Protein AF-A0A6V8DB66-F1 (afdb_monomer_lite)

Sequence (80 aa):
MAWLAEGSSAMVVTPIVSGSIVLLISAFVDPLFGLGPLLGVFLLCASAWLLLRFRDPPRRIPQDPGVLVAPIDGTVLHVC

Radius of gyration: 19.69 Å; chains: 1; bounding box: 51×15×57 Å

pLDDT: mean 88.58, std 9.09, range [50.03, 97.44]

Foldseek 3Di:
DPQFAPPLPCVLVVLLVVLVVLCVCCVPPNCPVVVSPVSSVVSNVVSVVSSVVGGDDDDDFDPDPPDDDDPDDDDDPDDD

Structure (mmCIF, N/CA/C/O backbone):
data_AF-A0A6V8DB66-F1
#
_entry.id   AF-A0A6V8DB66-F1
#
loop_
_atom_site.group_PDB
_atom_site.id
_atom_site.type_symbol
_atom_site.label_atom_id
_atom_site.label_alt_id
_atom_site.label_comp_id
_atom_site.label_asym_id
_atom_site.label_entity_id
_atom_site.label_seq_id
_atom_site.pdbx_PDB_ins_code
_atom_site.Cartn_x
_atom_site.Cartn_y
_atom_site.Cartn_z
_atom_site.occupancy
_atom_site.B_iso_or_equiv
_atom_site.auth_seq_id
_atom_site.auth_comp_id
_atom_site.auth_asym_id
_atom_site.auth_atom_id
_atom_site.pdbx_PDB_model_num
ATOM 1 N N . MET A 1 1 ? -18.197 -3.881 -1.048 1.00 50.03 1 MET A N 1
ATOM 2 C CA . MET A 1 1 ? -17.221 -4.425 -0.082 1.00 50.03 1 MET A CA 1
ATOM 3 C C . MET A 1 1 ? -16.017 -3.501 -0.085 1.00 50.03 1 MET A C 1
ATOM 5 O O . MET A 1 1 ? -15.208 -3.587 -1.000 1.00 50.03 1 MET A O 1
ATOM 9 N N . ALA A 1 2 ? -15.952 -2.548 0.843 1.00 61.16 2 ALA A N 1
ATOM 10 C CA . ALA A 1 2 ? -14.784 -1.685 0.964 1.00 61.16 2 ALA A CA 1
ATOM 11 C C . ALA A 1 2 ? -13.691 -2.491 1.678 1.00 61.16 2 ALA A C 1
ATOM 13 O O . ALA A 1 2 ? -13.811 -2.794 2.855 1.00 61.16 2 ALA A O 1
ATOM 14 N N . TRP A 1 3 ? -12.680 -2.941 0.932 1.00 69.94 3 TRP A N 1
ATOM 15 C CA . TRP A 1 3 ? -11.538 -3.689 1.487 1.00 69.94 3 TRP A CA 1
ATOM 16 C C . TRP A 1 3 ? -10.553 -2.773 2.238 1.00 69.94 3 TRP A C 1
ATOM 18 O O . TRP A 1 3 ? -9.644 -3.231 2.929 1.00 69.94 3 TRP A O 1
ATOM 28 N N . LEU A 1 4 ? -10.739 -1.466 2.066 1.00 78.69 4 LEU A N 1
ATOM 29 C CA . LEU A 1 4 ? -9.943 -0.387 2.619 1.00 78.69 4 LEU A CA 1
ATOM 30 C C . LEU A 1 4 ? -10.862 0.595 3.335 1.00 78.69 4 LEU A C 1
ATOM 32 O O . LEU A 1 4 ? -12.000 0.792 2.903 1.00 78.69 4 LEU A O 1
ATOM 36 N N . ALA A 1 5 ? -10.333 1.229 4.378 1.00 80.06 5 ALA A N 1
ATOM 37 C CA . ALA A 1 5 ? -11.002 2.286 5.115 1.00 80.06 5 ALA A CA 1
ATOM 38 C C . ALA A 1 5 ? -11.499 3.378 4.159 1.00 80.06 5 ALA A C 1
ATOM 40 O O . ALA A 1 5 ? -10.848 3.703 3.156 1.00 80.06 5 ALA A O 1
ATOM 41 N N . GLU A 1 6 ? -12.658 3.946 4.461 1.00 78.44 6 GLU A N 1
ATOM 42 C CA . GLU A 1 6 ? -13.293 4.940 3.605 1.00 78.44 6 GLU A CA 1
ATOM 43 C C . GLU A 1 6 ? -12.352 6.137 3.360 1.00 78.44 6 GLU A C 1
ATOM 45 O O . GLU A 1 6 ? -11.699 6.637 4.274 1.00 78.44 6 GLU A O 1
ATOM 50 N N . GLY A 1 7 ? -12.192 6.542 2.095 1.00 80.56 7 GLY A N 1
ATOM 51 C CA . GLY A 1 7 ? -11.272 7.619 1.696 1.00 80.56 7 GLY A CA 1
ATOM 52 C C . GLY A 1 7 ? -9.779 7.254 1.620 1.00 80.56 7 GLY A C 1
ATOM 53 O O . GLY A 1 7 ? -8.991 8.053 1.120 1.00 80.56 7 GLY A O 1
ATOM 54 N N . SER A 1 8 ? -9.364 6.051 2.033 1.00 84.19 8 SER A N 1
ATOM 55 C CA . SER A 1 8 ? -7.943 5.647 2.027 1.00 84.19 8 SER A CA 1
ATOM 56 C C . SER A 1 8 ? -7.453 5.022 0.711 1.00 84.19 8 SER A C 1
ATOM 58 O O . SER A 1 8 ? -6.249 4.858 0.504 1.00 84.19 8 SER A O 1
ATOM 60 N N . SER A 1 9 ? -8.362 4.699 -0.215 1.00 87.56 9 SER A N 1
ATOM 61 C CA . SER A 1 9 ? -8.040 3.987 -1.461 1.00 87.56 9 SER A CA 1
ATOM 62 C C . SER A 1 9 ? -7.014 4.722 -2.325 1.00 87.56 9 SER A C 1
ATOM 64 O O . SER A 1 9 ? -6.062 4.108 -2.805 1.00 87.56 9 SER A O 1
ATOM 66 N N . ALA A 1 10 ? -7.146 6.042 -2.470 1.00 88.62 10 ALA A N 1
ATOM 67 C CA . ALA A 1 10 ? -6.213 6.856 -3.245 1.00 88.62 10 ALA A CA 1
ATOM 68 C C . ALA A 1 10 ? -4.790 6.824 -2.661 1.00 88.62 10 ALA A C 1
ATOM 70 O O . ALA A 1 10 ? -3.818 6.760 -3.417 1.00 88.62 10 ALA A O 1
ATOM 71 N N . MET A 1 11 ? -4.658 6.801 -1.329 1.00 89.00 11 MET A N 1
ATOM 72 C CA . MET A 1 11 ? -3.357 6.747 -0.651 1.00 89.00 11 MET A CA 1
ATOM 73 C C . MET A 1 11 ? -2.624 5.431 -0.916 1.00 89.00 11 MET A C 1
ATOM 75 O O . MET A 1 11 ? -1.399 5.416 -0.945 1.00 89.00 11 MET A O 1
ATOM 79 N N . VAL A 1 12 ? -3.361 4.340 -1.134 1.00 91.12 12 VAL A N 1
ATOM 80 C CA . VAL A 1 12 ? -2.796 3.019 -1.427 1.00 91.12 12 VAL A CA 1
ATOM 81 C C . VAL A 1 12 ? -2.526 2.833 -2.919 1.00 91.12 12 VAL A C 1
ATOM 83 O O . VAL A 1 12 ? -1.465 2.354 -3.304 1.00 91.12 12 VAL A O 1
ATOM 86 N N . VAL A 1 13 ? -3.474 3.211 -3.777 1.00 92.62 13 VAL A N 1
ATOM 87 C CA . VAL A 1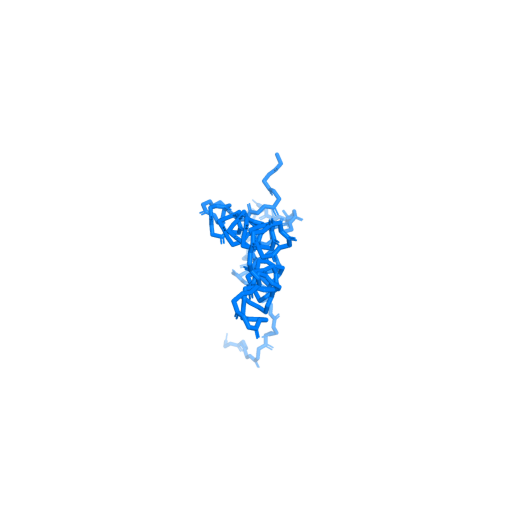 13 ? -3.380 2.969 -5.225 1.00 92.62 13 VAL A CA 1
ATOM 88 C C . VAL A 1 13 ? -2.290 3.827 -5.866 1.00 92.62 13 VAL A C 1
ATOM 90 O O . VAL A 1 13 ? -1.572 3.344 -6.738 1.00 92.62 13 VAL A 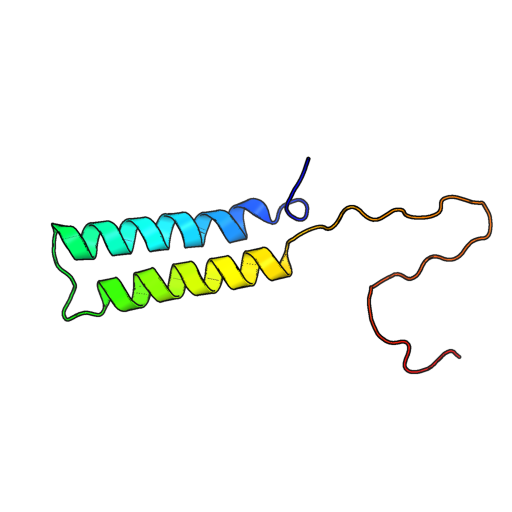O 1
ATOM 93 N N . THR A 1 14 ? -2.114 5.069 -5.410 1.00 93.62 14 THR A N 1
ATOM 94 C CA . THR A 1 14 ? -1.101 5.985 -5.956 1.00 93.62 14 THR A CA 1
ATOM 95 C C . THR A 1 14 ? 0.318 5.396 -5.920 1.00 93.62 14 THR A C 1
ATOM 97 O O . THR A 1 14 ? 0.936 5.338 -6.983 1.00 93.62 14 THR A O 1
ATOM 100 N N . PRO A 1 15 ? 0.848 4.909 -4.776 1.00 95.38 15 PRO A N 1
ATOM 101 C CA . PRO A 1 15 ? 2.174 4.291 -4.728 1.00 95.38 15 PRO A CA 1
ATOM 102 C C . PRO A 1 15 ? 2.268 2.953 -5.479 1.00 95.38 15 PRO A C 1
ATOM 104 O O . PRO A 1 15 ? 3.333 2.644 -6.007 1.00 95.38 15 PRO A O 1
ATOM 107 N N . ILE A 1 16 ? 1.177 2.181 -5.594 1.00 96.25 16 ILE A N 1
ATOM 108 C CA . ILE A 1 16 ? 1.157 0.962 -6.431 1.00 96.25 16 ILE A CA 1
ATOM 109 C C . ILE A 1 16 ? 1.391 1.330 -7.896 1.00 96.25 16 ILE A C 1
ATOM 111 O O . ILE A 1 16 ? 2.254 0.756 -8.565 1.00 96.25 16 ILE A O 1
ATOM 115 N N . VAL A 1 17 ? 0.615 2.293 -8.397 1.00 97.38 17 VAL A N 1
ATOM 116 C CA . VAL A 1 17 ? 0.667 2.724 -9.795 1.00 97.38 17 VAL A CA 1
ATOM 117 C C . VAL A 1 17 ? 2.002 3.399 -10.090 1.00 97.38 17 VAL A C 1
ATOM 119 O O . VAL A 1 17 ? 2.661 3.030 -11.060 1.00 97.38 17 VAL A O 1
ATOM 122 N N . SER A 1 18 ? 2.445 4.334 -9.244 1.00 96.38 18 SER A N 1
ATOM 123 C CA . SER A 1 18 ? 3.716 5.030 -9.454 1.00 96.38 18 SER A CA 1
ATOM 124 C C . SER A 1 18 ? 4.911 4.080 -9.366 1.00 96.38 18 SER A C 1
ATOM 126 O O . SER A 1 18 ? 5.769 4.123 -10.244 1.00 96.38 18 SER A O 1
ATOM 128 N N . GLY A 1 19 ? 4.939 3.165 -8.390 1.00 96.50 19 GLY A N 1
ATOM 129 C CA . GLY A 1 19 ? 5.983 2.147 -8.273 1.00 96.50 19 GLY A CA 1
ATOM 130 C C . GLY A 1 19 ? 6.051 1.247 -9.505 1.00 96.50 19 GLY A C 1
ATOM 131 O O . GLY A 1 19 ? 7.127 1.045 -10.064 1.00 96.50 19 GLY A O 1
ATOM 132 N N . SER A 1 20 ? 4.896 0.788 -9.995 1.00 97.31 20 SER A N 1
ATOM 133 C CA . SER A 1 20 ? 4.809 -0.035 -11.208 1.00 97.31 20 SER A CA 1
ATOM 134 C C . SER A 1 20 ? 5.313 0.709 -12.449 1.00 97.31 20 SER A C 1
ATOM 136 O O . SER A 1 20 ? 6.096 0.158 -13.218 1.00 97.31 20 SER A O 1
ATOM 138 N N . ILE A 1 21 ? 4.917 1.974 -12.633 1.00 97.44 21 ILE A N 1
ATOM 139 C CA . ILE A 1 21 ? 5.368 2.802 -13.762 1.00 97.44 21 ILE A CA 1
ATOM 140 C C . ILE A 1 21 ? 6.883 3.016 -13.710 1.00 97.44 21 ILE A C 1
ATOM 142 O O . ILE A 1 21 ? 7.558 2.842 -14.723 1.00 97.44 21 ILE A O 1
ATOM 146 N N . VAL A 1 22 ? 7.432 3.349 -12.539 1.00 96.75 22 VAL A N 1
ATOM 147 C CA . VAL A 1 22 ? 8.877 3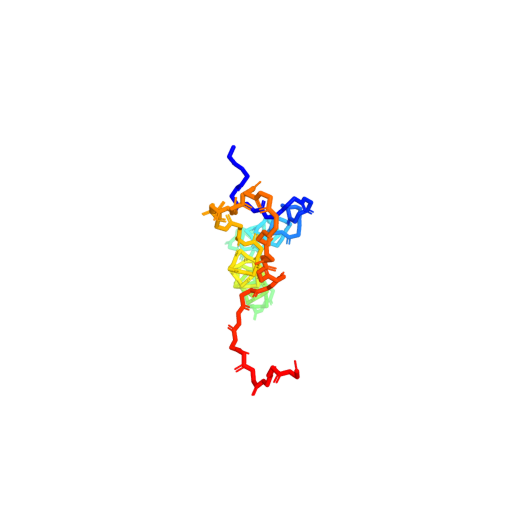.551 -12.365 1.00 96.75 22 VAL A CA 1
ATOM 148 C C . VAL A 1 22 ? 9.651 2.275 -12.701 1.00 96.75 22 VAL A C 1
ATOM 150 O O . VAL A 1 22 ? 10.669 2.354 -13.390 1.00 96.75 22 VAL A O 1
ATOM 153 N N . LEU A 1 23 ? 9.163 1.099 -12.290 1.00 97.06 23 LEU A N 1
ATOM 154 C CA . LEU A 1 23 ? 9.786 -0.181 -12.642 1.00 97.06 23 LEU A CA 1
ATOM 155 C C . LEU A 1 23 ? 9.743 -0.457 -14.146 1.00 97.06 23 LEU A C 1
ATOM 157 O O . LEU A 1 23 ? 10.751 -0.877 -14.708 1.00 97.06 23 LEU A O 1
ATOM 161 N N . LEU A 1 24 ? 8.614 -0.188 -14.805 1.00 97.31 24 LEU A N 1
ATOM 162 C CA . LEU A 1 24 ? 8.487 -0.364 -16.253 1.00 97.31 24 LEU A CA 1
ATOM 163 C C . LEU A 1 24 ? 9.446 0.561 -17.013 1.00 97.31 24 LEU A C 1
ATOM 165 O O . LEU A 1 24 ? 10.184 0.098 -17.876 1.00 97.31 24 LEU A O 1
ATOM 169 N N . ILE A 1 25 ? 9.503 1.847 -16.658 1.00 96.31 25 ILE A N 1
ATOM 170 C CA . ILE A 1 25 ? 10.445 2.794 -17.276 1.00 96.31 25 ILE A CA 1
ATOM 171 C C . ILE A 1 25 ? 11.889 2.340 -17.040 1.00 96.31 25 ILE A C 1
ATOM 173 O O . ILE A 1 25 ? 12.691 2.325 -17.969 1.00 96.31 25 ILE A O 1
ATOM 177 N N . SER A 1 26 ? 12.209 1.900 -15.824 1.00 94.81 26 SER A N 1
ATOM 178 C CA . SER A 1 26 ? 13.553 1.425 -15.485 1.00 94.81 26 SER A CA 1
ATOM 179 C C . SER A 1 26 ? 13.963 0.173 -16.262 1.00 94.81 26 SER A C 1
ATOM 181 O O . SER A 1 26 ? 15.138 0.003 -16.572 1.00 94.81 26 SER A O 1
ATOM 183 N N . ALA A 1 27 ? 13.008 -0.714 -16.557 1.00 95.19 27 ALA A N 1
ATOM 184 C CA . ALA A 1 27 ? 13.255 -1.964 -17.267 1.00 95.19 27 ALA A CA 1
ATOM 185 C C . ALA A 1 27 ? 13.384 -1.780 -18.788 1.00 95.19 27 ALA A C 1
ATOM 187 O O . ALA A 1 27 ? 14.144 -2.509 -19.419 1.00 95.19 27 ALA A O 1
ATOM 188 N N . PHE A 1 28 ? 12.639 -0.834 -19.373 1.00 97.06 28 PHE A N 1
ATOM 189 C CA . PHE A 1 28 ? 12.542 -0.675 -20.830 1.00 97.06 28 PHE A CA 1
ATOM 190 C C . PHE A 1 28 ? 13.244 0.567 -21.391 1.00 97.06 28 PHE A C 1
ATOM 192 O O . PHE A 1 28 ? 13.461 0.627 -22.599 1.00 97.06 28 PHE A O 1
ATOM 199 N N . VAL A 1 29 ? 13.576 1.555 -20.556 1.00 95.44 29 VAL A N 1
ATOM 200 C CA . VAL A 1 29 ? 14.170 2.829 -20.992 1.00 95.44 29 VAL A CA 1
ATOM 201 C C . VAL A 1 29 ? 15.572 2.998 -20.415 1.00 95.44 29 VAL A C 1
ATOM 203 O O . VAL A 1 29 ? 16.547 2.865 -21.147 1.00 95.44 29 VAL A O 1
ATOM 206 N N . ASP A 1 30 ? 15.679 3.285 -19.117 1.00 92.12 30 ASP A N 1
ATOM 207 C CA . ASP A 1 30 ? 16.957 3.476 -18.425 1.00 92.12 30 ASP A CA 1
ATOM 208 C C . ASP A 1 30 ? 16.757 3.287 -16.907 1.00 92.12 30 ASP A C 1
ATOM 210 O O . ASP A 1 30 ? 15.888 3.942 -16.320 1.00 92.12 30 ASP A O 1
ATOM 214 N N . PRO A 1 31 ? 17.537 2.420 -16.239 1.00 90.81 31 PRO A N 1
ATOM 215 C CA . PRO A 1 31 ? 17.426 2.188 -14.801 1.00 90.81 31 PRO A CA 1
ATOM 216 C C . PRO A 1 31 ? 17.992 3.321 -13.925 1.00 90.81 31 PRO A C 1
ATOM 218 O O . PRO A 1 31 ? 17.936 3.206 -12.698 1.00 90.81 31 PRO A O 1
ATOM 221 N N . LEU A 1 32 ? 18.555 4.390 -14.504 1.00 90.12 32 LEU A N 1
ATOM 222 C CA . LEU A 1 32 ? 19.147 5.540 -13.808 1.00 90.12 32 LEU A CA 1
ATOM 223 C C . LEU A 1 32 ? 20.184 5.099 -12.770 1.00 90.12 32 LEU A C 1
ATOM 225 O O . LEU A 1 32 ? 20.013 5.296 -11.567 1.00 90.12 32 LEU A O 1
ATOM 229 N N . PHE A 1 33 ? 21.243 4.428 -13.232 1.00 92.75 33 PHE A N 1
ATOM 230 C CA . PHE A 1 33 ? 22.287 3.845 -12.371 1.00 92.75 33 PHE A CA 1
ATOM 231 C C . PHE A 1 33 ? 21.745 2.880 -11.292 1.00 92.75 33 PHE A C 1
ATOM 233 O O . PHE A 1 33 ? 22.389 2.658 -10.270 1.00 92.75 33 PHE A O 1
ATOM 240 N N . GLY A 1 34 ? 20.551 2.310 -11.497 1.00 90.50 34 GLY A N 1
ATOM 241 C CA . GLY A 1 34 ? 19.884 1.421 -10.541 1.00 90.50 34 GLY A CA 1
ATOM 242 C C . GLY A 1 34 ? 18.974 2.129 -9.529 1.00 90.50 34 GLY A C 1
ATOM 243 O O . GLY A 1 34 ? 18.302 1.453 -8.750 1.00 90.50 34 GLY A O 1
ATOM 244 N N . LEU A 1 35 ? 18.882 3.463 -9.555 1.00 94.38 35 LEU A N 1
ATOM 245 C CA . LEU A 1 35 ? 17.984 4.223 -8.679 1.00 94.38 35 LEU A CA 1
ATOM 246 C C . LEU A 1 35 ? 16.512 4.022 -9.038 1.00 94.38 35 LEU A C 1
ATOM 248 O O . LEU A 1 35 ? 15.672 3.950 -8.142 1.00 94.38 35 LEU A O 1
ATOM 252 N N . GLY A 1 36 ? 16.198 3.906 -10.329 1.00 95.31 36 GLY A N 1
ATOM 253 C CA . GLY A 1 36 ? 14.834 3.679 -10.801 1.00 95.31 36 GLY A CA 1
ATOM 254 C C . GLY A 1 36 ? 14.224 2.402 -10.205 1.00 95.31 36 GLY A C 1
ATOM 255 O O . GLY A 1 36 ? 13.210 2.487 -9.508 1.00 95.31 36 GLY A O 1
ATOM 256 N N . PRO A 1 37 ? 14.871 1.230 -10.354 1.00 95.25 37 PRO A N 1
ATOM 257 C CA . PRO A 1 37 ? 14.418 -0.009 -9.731 1.00 95.25 37 PRO A CA 1
ATOM 258 C C . PRO A 1 37 ? 14.269 0.084 -8.206 1.00 95.25 37 PRO A C 1
ATOM 260 O O . PRO A 1 37 ? 13.263 -0.374 -7.664 1.00 95.25 37 PRO A O 1
ATOM 263 N N . LEU A 1 38 ? 15.226 0.713 -7.511 1.00 96.56 38 LEU A N 1
ATOM 264 C CA . LEU A 1 38 ? 15.171 0.887 -6.054 1.00 96.56 38 LEU A CA 1
ATOM 265 C C . LEU A 1 38 ? 13.958 1.717 -5.616 1.00 96.56 38 LEU A C 1
ATOM 267 O O . LEU A 1 38 ? 13.241 1.318 -4.698 1.00 96.56 38 LEU A O 1
ATOM 271 N N . LEU A 1 39 ? 13.694 2.840 -6.291 1.00 96.19 39 LEU A N 1
ATOM 272 C CA . LEU A 1 39 ? 12.530 3.685 -6.017 1.00 96.19 39 LEU A CA 1
ATOM 273 C C . LEU A 1 39 ? 11.217 2.963 -6.327 1.00 96.19 39 LEU A C 1
ATOM 275 O O . LEU A 1 39 ? 10.275 3.044 -5.541 1.00 96.19 39 LEU A O 1
ATOM 279 N N . GLY A 1 40 ? 11.161 2.227 -7.437 1.00 95.62 40 GLY A N 1
ATOM 280 C CA . GLY A 1 40 ? 9.990 1.442 -7.813 1.00 95.62 40 GLY A CA 1
ATOM 281 C C . GLY A 1 40 ? 9.635 0.393 -6.757 1.00 95.62 40 GLY A C 1
ATOM 282 O O . GLY A 1 40 ? 8.499 0.348 -6.287 1.00 95.62 40 GLY A O 1
ATOM 283 N N . VAL A 1 41 ? 10.620 -0.396 -6.311 1.00 97.25 41 VAL A N 1
ATOM 284 C CA . VAL A 1 41 ? 10.428 -1.384 -5.236 1.00 97.25 41 VAL A CA 1
ATOM 285 C C . VAL A 1 41 ? 10.042 -0.705 -3.924 1.00 97.25 41 VAL A C 1
ATOM 287 O O . VAL A 1 41 ? 9.121 -1.163 -3.251 1.00 97.25 41 VAL A O 1
ATOM 290 N N . PHE A 1 42 ? 10.692 0.404 -3.564 1.00 97.44 42 PHE A N 1
ATOM 291 C CA . PHE A 1 42 ? 10.363 1.150 -2.351 1.00 97.44 42 PHE A CA 1
ATOM 292 C C . PHE A 1 42 ? 8.899 1.614 -2.335 1.00 97.44 42 PHE A C 1
ATOM 294 O O . PHE A 1 42 ? 8.210 1.422 -1.333 1.00 97.44 42 PHE A O 1
ATOM 301 N N . LEU A 1 43 ? 8.402 2.164 -3.447 1.00 96.88 43 LEU A N 1
ATOM 302 C CA . LEU A 1 43 ? 7.007 2.591 -3.583 1.00 96.88 43 LEU A CA 1
ATOM 303 C C . LEU A 1 43 ? 6.031 1.417 -3.429 1.00 96.88 43 LEU A C 1
ATOM 305 O O . LEU A 1 43 ? 5.017 1.546 -2.740 1.00 96.88 43 LEU A O 1
ATOM 309 N N . LEU A 1 44 ? 6.359 0.248 -3.986 1.00 96.81 44 LEU A N 1
ATOM 310 C CA . LEU A 1 44 ? 5.549 -0.958 -3.802 1.00 96.81 44 LEU A CA 1
ATOM 311 C C . LEU A 1 44 ? 5.568 -1.450 -2.346 1.00 96.81 44 LEU A C 1
ATOM 313 O O . LEU A 1 44 ? 4.507 -1.749 -1.797 1.00 96.81 44 LEU A O 1
ATOM 317 N N . CYS A 1 45 ? 6.722 -1.461 -1.679 1.00 97.31 45 CYS A N 1
ATOM 318 C CA . CYS A 1 45 ? 6.820 -1.801 -0.256 1.00 97.31 45 CYS A CA 1
ATOM 319 C C . CYS A 1 45 ? 6.017 -0.829 0.622 1.00 97.31 45 CYS A C 1
ATOM 321 O O . CYS A 1 45 ? 5.280 -1.259 1.511 1.00 97.31 45 CYS A O 1
ATOM 323 N N . ALA A 1 46 ? 6.105 0.475 0.345 1.00 95.25 46 ALA A N 1
ATOM 324 C CA . ALA A 1 46 ? 5.311 1.492 1.026 1.00 95.25 46 ALA A CA 1
ATOM 325 C C . ALA A 1 46 ? 3.809 1.252 0.816 1.00 95.25 46 ALA A C 1
ATOM 327 O O . ALA A 1 46 ? 3.035 1.310 1.769 1.00 95.25 46 ALA A O 1
ATOM 328 N N . SER A 1 47 ? 3.391 0.897 -0.403 1.00 94.75 47 SER A N 1
ATOM 329 C CA . SER A 1 47 ? 1.994 0.560 -0.681 1.00 94.75 47 SER A CA 1
ATOM 330 C C . SER A 1 47 ? 1.509 -0.677 0.081 1.00 94.75 47 SER A C 1
ATOM 332 O O . SER A 1 47 ? 0.395 -0.671 0.600 1.00 94.75 47 SER A O 1
ATOM 334 N N . ALA A 1 48 ? 2.354 -1.704 0.230 1.00 94.06 48 ALA A N 1
ATOM 335 C CA . ALA A 1 48 ? 2.038 -2.893 1.016 1.00 94.06 48 ALA A CA 1
ATOM 336 C C . ALA A 1 48 ? 1.865 -2.557 2.503 1.00 94.06 48 ALA A C 1
ATOM 338 O O . ALA A 1 48 ? 0.946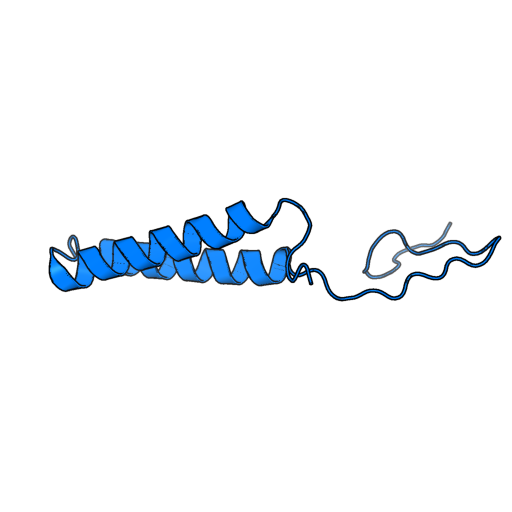 -3.052 3.157 1.00 94.06 48 ALA A O 1
ATOM 339 N N . TRP A 1 49 ? 2.696 -1.659 3.034 1.00 93.56 49 TRP A N 1
ATOM 340 C CA . TRP A 1 49 ? 2.530 -1.155 4.393 1.00 93.56 49 TRP A CA 1
ATOM 341 C C . TRP A 1 49 ? 1.220 -0.364 4.560 1.00 93.56 49 TRP A C 1
ATOM 343 O O . TRP A 1 49 ? 0.482 -0.589 5.520 1.00 93.56 49 TRP A O 1
ATOM 353 N N . LEU A 1 50 ? 0.878 0.502 3.598 1.00 92.38 50 LEU A N 1
ATOM 354 C CA . LEU A 1 50 ? -0.378 1.261 3.608 1.00 92.38 50 LEU A CA 1
ATOM 355 C C . LEU A 1 50 ? -1.605 0.347 3.491 1.00 92.38 50 LEU A C 1
ATOM 357 O O . LEU A 1 50 ? -2.593 0.579 4.184 1.00 92.38 50 LEU A O 1
ATOM 361 N N . LEU A 1 51 ? -1.535 -0.720 2.688 1.00 91.06 51 LEU A N 1
ATOM 362 C CA . LEU A 1 51 ? -2.568 -1.758 2.628 1.00 91.06 51 LEU A CA 1
ATOM 363 C C . LEU A 1 51 ? -2.817 -2.360 4.010 1.00 91.06 51 LEU A C 1
ATOM 365 O O . LEU A 1 51 ? -3.960 -2.432 4.444 1.00 91.06 51 LEU A O 1
ATOM 369 N N . LEU A 1 52 ? -1.760 -2.760 4.721 1.00 89.00 52 LEU A N 1
ATOM 370 C CA . LEU A 1 52 ? -1.890 -3.337 6.062 1.00 89.00 52 LEU A CA 1
ATOM 371 C C . LEU A 1 52 ? -2.461 -2.336 7.069 1.00 89.00 52 LEU A C 1
ATOM 373 O O . LEU A 1 52 ? -3.224 -2.724 7.951 1.00 89.00 52 LEU A O 1
ATOM 377 N N . ARG A 1 53 ? -2.115 -1.054 6.924 1.00 86.56 53 ARG A N 1
ATOM 378 C CA . ARG A 1 53 ? -2.584 0.020 7.802 1.00 86.56 53 ARG A CA 1
ATOM 379 C C . ARG A 1 53 ? -4.054 0.373 7.587 1.00 86.56 53 ARG A C 1
ATOM 381 O O . ARG A 1 53 ? -4.752 0.620 8.565 1.00 86.56 53 ARG A O 1
ATOM 388 N N . PHE A 1 54 ? -4.498 0.444 6.336 1.00 86.69 54 PHE A N 1
ATOM 389 C CA . PHE A 1 54 ? -5.842 0.893 5.964 1.00 86.69 54 PHE A CA 1
ATOM 390 C C . PHE A 1 54 ? -6.817 -0.242 5.673 1.00 86.69 54 PHE A C 1
ATOM 392 O O . PHE A 1 54 ? -7.973 0.024 5.351 1.00 86.69 54 PHE A O 1
ATOM 399 N N . ARG A 1 55 ? -6.384 -1.501 5.768 1.00 85.31 55 ARG A N 1
ATOM 400 C CA . ARG A 1 55 ? -7.281 -2.650 5.669 1.00 85.31 55 ARG A CA 1
ATOM 401 C C . ARG A 1 55 ? -8.366 -2.528 6.729 1.00 85.31 55 ARG A C 1
ATOM 403 O O . ARG A 1 55 ? -8.058 -2.553 7.919 1.00 85.31 55 ARG A O 1
ATOM 410 N N . ASP A 1 56 ? -9.615 -2.461 6.287 1.00 80.12 56 ASP A N 1
ATOM 411 C CA . ASP A 1 56 ? -10.759 -2.426 7.190 1.00 80.12 56 ASP A CA 1
ATOM 412 C C . ASP A 1 56 ? -11.334 -3.845 7.339 1.00 80.12 56 ASP A C 1
ATOM 414 O O . ASP A 1 56 ? -11.941 -4.372 6.400 1.00 80.12 56 ASP A O 1
ATOM 418 N N . PRO A 1 57 ? -11.071 -4.551 8.457 1.00 74.81 57 PRO A N 1
ATOM 419 C CA . PRO A 1 57 ? -11.645 -5.867 8.673 1.00 74.81 57 PRO A CA 1
ATOM 420 C C . PRO A 1 57 ? -13.153 -5.733 8.935 1.00 74.81 57 PRO A C 1
ATOM 422 O O . PRO A 1 57 ? -13.568 -4.826 9.651 1.00 74.81 57 PRO A O 1
ATOM 425 N N . PRO A 1 58 ? -13.996 -6.656 8.442 1.00 73.75 58 PRO A N 1
ATOM 426 C CA . PRO A 1 58 ? -15.412 -6.647 8.787 1.00 73.75 58 PRO A CA 1
ATOM 427 C C . PRO A 1 58 ? -15.582 -6.845 10.303 1.00 73.75 58 PRO A C 1
ATOM 429 O O . PRO A 1 58 ? -15.371 -7.941 10.823 1.00 73.75 58 PRO A O 1
ATOM 432 N N . ARG A 1 59 ? -15.959 -5.782 11.023 1.00 77.31 59 ARG A N 1
ATOM 433 C CA . ARG A 1 59 ? -16.239 -5.815 12.467 1.00 77.31 59 ARG A CA 1
ATOM 434 C C . ARG A 1 59 ? -17.725 -6.060 12.701 1.00 77.31 59 ARG A C 1
ATOM 436 O O . ARG A 1 59 ? -18.570 -5.393 12.110 1.00 77.31 59 ARG A O 1
ATOM 443 N N . ARG A 1 60 ? -18.058 -6.981 13.607 1.00 80.50 60 ARG A N 1
ATOM 444 C CA . ARG A 1 60 ? -19.415 -7.078 14.166 1.00 80.50 60 ARG A CA 1
ATOM 445 C C . ARG A 1 60 ? -19.479 -6.181 15.397 1.00 80.50 60 ARG A C 1
ATOM 447 O O . ARG A 1 60 ? -18.946 -6.546 16.438 1.00 80.50 60 ARG A O 1
ATOM 454 N N . ILE A 1 61 ? -20.079 -5.003 15.249 1.00 81.62 61 ILE A N 1
ATOM 455 C CA . ILE A 1 61 ? -20.241 -4.032 16.337 1.00 81.62 61 ILE A CA 1
ATOM 456 C C . ILE A 1 61 ? -21.611 -4.272 16.994 1.00 81.62 61 ILE A C 1
ATOM 458 O O . ILE A 1 61 ? -22.617 -4.144 16.290 1.00 81.62 61 ILE A O 1
ATOM 462 N N . PRO A 1 62 ? -21.680 -4.620 18.295 1.00 88.06 62 PRO A N 1
ATOM 463 C CA . PRO A 1 62 ? -22.947 -4.738 19.021 1.00 88.06 62 PRO A CA 1
ATOM 464 C C . PRO A 1 62 ? -23.740 -3.425 18.966 1.00 88.06 62 PRO A C 1
ATOM 466 O O . PRO A 1 62 ? -23.146 -2.353 19.045 1.00 88.06 62 PRO A O 1
ATOM 469 N N . GLN A 1 63 ? -25.066 -3.506 18.829 1.00 87.19 63 GLN A N 1
ATOM 470 C CA . GLN A 1 63 ? -25.975 -2.342 18.778 1.00 87.19 63 GLN A CA 1
ATOM 471 C C . GLN A 1 63 ? -27.014 -2.364 19.916 1.00 87.19 63 GLN A C 1
ATOM 473 O O . GLN A 1 63 ? -27.992 -1.618 19.882 1.00 87.19 63 GLN A O 1
ATOM 478 N N . ASP A 1 64 ? -26.832 -3.242 20.907 1.00 92.88 64 ASP A N 1
ATOM 479 C CA . ASP A 1 64 ? -27.776 -3.409 22.011 1.00 92.88 64 ASP A CA 1
ATOM 480 C C . ASP A 1 64 ? -27.791 -2.168 22.930 1.00 92.88 64 ASP A C 1
ATOM 482 O O . ASP A 1 64 ? -26.728 -1.616 23.243 1.00 92.88 64 ASP A O 1
ATOM 486 N N . PRO A 1 65 ? -28.969 -1.717 23.406 1.00 89.69 65 PRO A N 1
ATOM 487 C CA . PRO A 1 65 ? -29.063 -0.549 24.276 1.00 89.69 65 PRO A CA 1
ATOM 488 C C . PRO A 1 65 ? -28.290 -0.752 25.586 1.00 89.69 65 PRO A C 1
ATOM 490 O O . PRO A 1 65 ? -28.423 -1.782 26.242 1.00 89.69 65 PRO A O 1
ATOM 493 N N . GLY A 1 66 ? -27.518 0.256 25.999 1.00 89.31 66 GLY A 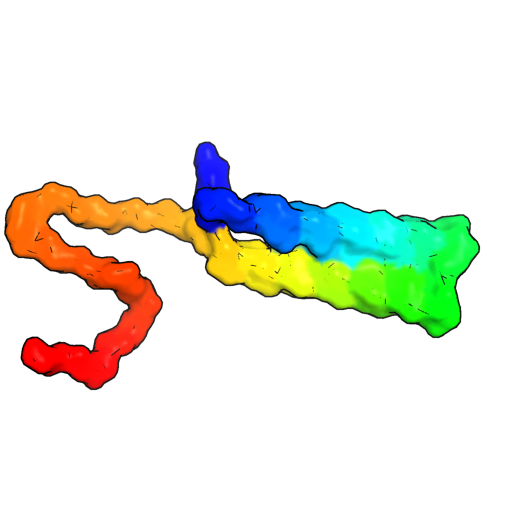N 1
ATOM 494 C CA . GLY A 1 66 ? -26.756 0.228 27.255 1.00 89.31 66 GLY A CA 1
ATOM 495 C C . GLY A 1 66 ? -25.398 -0.479 27.177 1.00 89.31 66 GLY A C 1
ATOM 496 O O . GLY A 1 66 ? -24.681 -0.504 28.176 1.00 89.31 66 GLY A O 1
ATOM 497 N N . VAL A 1 67 ? -25.010 -1.011 26.013 1.00 90.12 67 VAL A N 1
ATOM 498 C CA . VAL A 1 67 ? -23.681 -1.601 25.801 1.00 90.12 67 VAL A CA 1
ATOM 499 C C . VAL A 1 67 ? -22.685 -0.525 25.368 1.00 90.12 67 VAL A C 1
ATOM 501 O O . VAL A 1 67 ? -22.891 0.176 24.379 1.00 90.12 67 VAL A O 1
ATOM 504 N N . LEU A 1 68 ? -21.573 -0.410 26.098 1.00 86.94 68 LEU A N 1
ATOM 505 C CA . LEU A 1 68 ? -20.425 0.403 25.695 1.00 86.94 68 LEU A CA 1
ATOM 506 C C . LEU A 1 68 ? -19.498 -0.427 24.807 1.00 86.94 68 LEU A C 1
ATOM 508 O O . LEU A 1 68 ? -19.135 -1.552 25.151 1.00 86.94 68 LEU A O 1
ATOM 512 N N . VAL A 1 69 ? -19.098 0.136 23.669 1.00 87.12 69 VAL A N 1
ATOM 513 C CA . VAL A 1 69 ? -18.196 -0.520 22.717 1.00 87.12 69 VAL A CA 1
ATOM 514 C C . VAL A 1 69 ? -16.790 0.047 22.875 1.00 87.12 69 VAL A C 1
ATOM 516 O O . VAL A 1 69 ? -16.616 1.250 23.076 1.00 87.12 69 VAL A O 1
ATOM 519 N N . ALA A 1 70 ? -15.776 -0.812 22.767 1.00 85.56 70 ALA A N 1
ATOM 520 C CA . ALA A 1 70 ? -14.392 -0.364 22.733 1.00 85.56 70 ALA A CA 1
ATOM 521 C C . ALA A 1 70 ? -14.166 0.564 21.520 1.00 85.56 70 ALA A C 1
ATOM 523 O O . ALA A 1 70 ? -14.517 0.190 20.398 1.00 85.56 70 ALA A O 1
ATOM 524 N N . PRO A 1 71 ? -13.571 1.754 21.714 1.00 80.69 71 PRO A N 1
ATOM 525 C CA . PRO A 1 71 ? -13.376 2.714 20.629 1.00 80.69 71 PRO A CA 1
ATOM 526 C C . PRO A 1 71 ? -12.257 2.302 19.661 1.00 80.69 71 PRO A C 1
ATOM 528 O O . PRO A 1 71 ? -12.207 2.796 18.537 1.00 80.69 71 PRO A O 1
ATOM 531 N N . ILE A 1 72 ? -11.339 1.432 20.091 1.00 80.56 72 ILE A N 1
ATOM 532 C CA . ILE A 1 72 ? -10.169 1.014 19.318 1.00 80.56 72 ILE A CA 1
ATOM 533 C C . ILE A 1 72 ? -9.752 -0.409 19.697 1.00 80.56 72 ILE A C 1
ATOM 535 O O . ILE A 1 72 ? -9.929 -0.828 20.842 1.00 80.56 72 ILE A O 1
ATOM 539 N N . ASP A 1 73 ? -9.158 -1.134 18.749 1.00 80.81 73 ASP A N 1
ATOM 540 C CA . ASP A 1 73 ? -8.451 -2.374 19.065 1.00 80.81 73 ASP A CA 1
ATOM 541 C C . ASP A 1 73 ? -7.115 -2.047 19.728 1.00 80.81 73 ASP A C 1
ATOM 543 O O . ASP A 1 73 ? -6.332 -1.234 19.233 1.00 80.81 73 ASP A O 1
ATOM 547 N N . GLY A 1 74 ? -6.821 -2.714 20.832 1.00 83.56 74 GLY A N 1
ATOM 548 C CA . GLY A 1 74 ? -5.566 -2.532 21.535 1.00 83.56 74 GLY A CA 1
ATOM 549 C C . GLY A 1 74 ? -5.570 -3.253 22.867 1.00 83.56 74 GLY A C 1
ATOM 550 O O . GLY A 1 74 ? -6.480 -4.019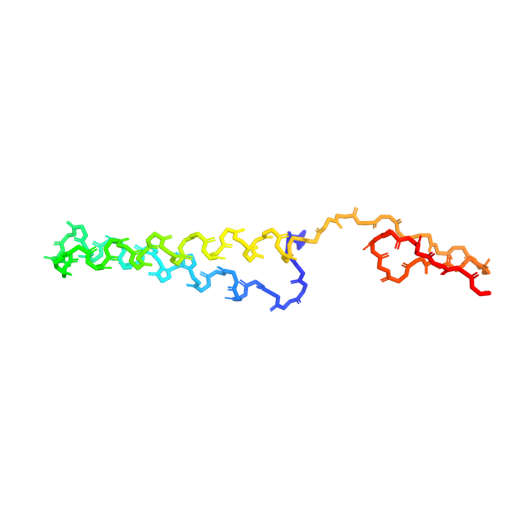 23.183 1.00 83.56 74 GLY A O 1
ATOM 551 N N . THR A 1 75 ? -4.539 -2.988 23.657 1.00 88.31 75 THR A N 1
ATOM 552 C CA . THR A 1 75 ? -4.426 -3.531 25.008 1.00 88.31 75 THR A CA 1
ATOM 553 C C . THR A 1 75 ? -4.921 -2.495 26.003 1.00 88.31 75 THR A C 1
ATOM 555 O O . THR A 1 75 ? -4.457 -1.355 26.004 1.00 88.31 75 THR A O 1
ATOM 558 N N . VAL A 1 76 ? -5.848 -2.893 26.872 1.00 89.06 76 VAL A N 1
ATOM 559 C CA . VAL A 1 76 ? -6.269 -2.063 28.001 1.00 89.06 76 VAL A CA 1
ATOM 560 C C . VAL A 1 76 ? -5.124 -2.017 29.008 1.00 89.06 76 VAL A C 1
ATOM 562 O O . VAL A 1 76 ? -4.744 -3.044 29.564 1.00 89.06 76 VAL A O 1
ATOM 565 N N . LEU A 1 77 ? -4.553 -0.831 29.215 1.00 91.00 77 LEU A N 1
ATOM 566 C CA . LEU A 1 77 ? -3.456 -0.634 30.167 1.00 91.00 77 LEU A CA 1
ATOM 567 C C . LEU A 1 77 ? -3.968 -0.313 31.572 1.00 91.00 77 LEU A C 1
ATOM 569 O O . LEU A 1 77 ? -3.401 -0.769 32.559 1.00 91.00 77 LEU A O 1
ATOM 573 N N . HIS A 1 78 ? -5.041 0.470 31.660 1.00 87.25 78 HIS A N 1
ATOM 574 C CA . HIS A 1 78 ? -5.674 0.847 32.914 1.00 87.25 78 HIS A CA 1
ATOM 575 C C . HIS A 1 78 ? -7.147 1.166 32.662 1.00 87.25 78 HIS A C 1
ATOM 577 O O . HIS A 1 78 ? -7.484 1.755 31.632 1.00 87.25 78 HIS A O 1
ATOM 583 N N . VAL A 1 79 ? -8.007 0.792 33.605 1.00 84.25 79 VAL A N 1
ATOM 584 C CA . VAL A 1 79 ? -9.416 1.191 33.644 1.00 84.25 79 VAL A CA 1
ATOM 585 C C . VAL A 1 79 ? -9.594 1.960 34.945 1.00 84.25 79 VAL A C 1
ATOM 587 O O . VAL A 1 79 ? -9.242 1.439 36.002 1.00 84.25 79 VAL A O 1
ATOM 590 N N . CYS A 1 80 ? -10.030 3.213 34.848 1.00 60.12 80 CYS A N 1
ATOM 591 C CA . CYS A 1 80 ? -10.327 4.054 36.007 1.00 60.12 80 CYS A CA 1
ATOM 592 C C . CYS A 1 80 ? -11.759 3.831 36.491 1.00 60.12 80 CYS A C 1
ATOM 594 O O . CYS A 1 80 ? -12.628 3.576 35.625 1.00 60.12 80 CYS A O 1
#

Secondary structure (DSSP, 8-state):
--SB-TT-HHHHHHHHHHHHHHHHHHHHT--GGGHHHHHHHHHHHHHHHHHHHHB---------TTPPPPSSSS------